Protein AF-A0A382X8M5-F1 (afdb_monomer)

Foldseek 3Di:
DDDDFQAWLQVVVVVCVVVVNDDCVQVHPDGDTPNCQLAQQDGGPPDTCLVVDQWDWKQQPVPRDIDIAGSVNQVDDHRHTPNNVVPPRID

Organism: NCBI:txid408172

InterPro domains:
  IPR003170 UDP-N-acetylenolpyruvoylglucosamine reductase [MF_00037] (1-91)
  IPR003170 UDP-N-acetylenolpyruvoylglucosamine reductase [PTHR21071] (2-89)
  IPR016169 FAD-binding, type PCMH, subdomain 2 [G3DSA:3.30.465.10] (1-91)
  IPR036318 FAD-binding, type PCMH-like superfamily [SSF56176] (1-85)

Radius of gyration: 12.9 Å; Cα contacts (8 Å, |Δi|>4): 147; chains: 1; bounding box: 30×23×38 Å

Secondary structure (DSSP, 8-state):
----TTSBHHHHHHHHHHTT--S-GGGTT--SBTTTTTTTT-EETTEEGGGT-SEEEEEBTTT--EEEEETTTTT-BTTB-HHHHTTTSB-

Structure (mmCIF, N/CA/C/O backbone):
data_AF-A0A382X8M5-F1
#
_entry.id   AF-A0A382X8M5-F1
#
loop_
_atom_site.group_PDB
_atom_site.id
_atom_site.type_symbol
_atom_site.label_atom_id
_atom_site.label_alt_id
_atom_site.label_comp_id
_atom_site.label_asym_id
_atom_site.label_entity_id
_atom_site.label_seq_id
_atom_site.pdbx_PDB_ins_code
_atom_site.Cartn_x
_atom_site.Cartn_y
_atom_site.Cartn_z
_atom_site.occupancy
_atom_site.B_iso_or_equiv
_atom_site.auth_seq_id
_atom_site.auth_comp_id
_atom_site.auth_asym_id
_atom_site.auth_atom_id
_atom_site.pdbx_PDB_model_num
ATOM 1 N N . VAL A 1 1 ? -8.687 4.956 -10.889 1.00 91.69 1 VAL A N 1
ATOM 2 C CA . VAL A 1 1 ? -8.942 3.498 -10.811 1.00 91.69 1 VAL A CA 1
ATOM 3 C C . VAL A 1 1 ? -9.128 3.128 -9.352 1.00 91.69 1 VAL A C 1
ATOM 5 O O . VAL A 1 1 ? -8.476 3.742 -8.518 1.00 91.69 1 VAL A O 1
ATOM 8 N N . THR A 1 2 ? -9.992 2.161 -9.056 1.00 96.69 2 THR A N 1
ATOM 9 C CA . THR A 1 2 ? -10.150 1.582 -7.716 1.00 96.69 2 THR A CA 1
ATOM 10 C C . THR A 1 2 ? -9.830 0.095 -7.801 1.00 96.69 2 THR A C 1
ATOM 12 O O . THR A 1 2 ? -10.248 -0.554 -8.757 1.00 96.69 2 THR A O 1
ATOM 15 N N . LEU A 1 3 ? -9.076 -0.426 -6.834 1.00 97.19 3 LEU A N 1
ATOM 16 C CA . LEU A 1 3 ? -8.720 -1.842 -6.736 1.00 97.19 3 LEU A CA 1
ATOM 17 C C . LEU A 1 3 ? -9.310 -2.409 -5.443 1.00 97.19 3 LEU A C 1
ATOM 19 O O . LEU A 1 3 ? -9.171 -1.793 -4.388 1.00 97.19 3 LEU A O 1
ATOM 23 N N . SER A 1 4 ? -9.946 -3.576 -5.520 1.00 97.50 4 SER A N 1
ATOM 24 C CA . SER A 1 4 ? -10.392 -4.321 -4.336 1.00 97.50 4 SER A CA 1
ATOM 25 C C . SER A 1 4 ? -9.181 -4.867 -3.582 1.00 97.50 4 SER A C 1
ATOM 27 O O . SER A 1 4 ? -8.192 -5.216 -4.217 1.00 97.50 4 SER A O 1
ATOM 29 N N . SER A 1 5 ? -9.235 -4.974 -2.252 1.00 96.94 5 SER A N 1
ATOM 30 C CA . SER A 1 5 ? -8.074 -5.313 -1.404 1.00 96.94 5 SER A CA 1
ATOM 31 C C . SER A 1 5 ? -7.484 -6.715 -1.629 1.00 96.94 5 SER A C 1
ATOM 33 O O . SER A 1 5 ? -6.304 -6.940 -1.349 1.00 96.94 5 SER A O 1
ATOM 35 N N . GLY A 1 6 ? -8.287 -7.655 -2.135 1.00 97.50 6 GLY A N 1
ATOM 36 C CA . GLY A 1 6 ? -7.892 -9.043 -2.401 1.00 97.50 6 GLY A CA 1
ATOM 37 C C . GLY A 1 6 ? -7.236 -9.285 -3.763 1.00 97.50 6 GLY A C 1
ATOM 38 O O . GLY A 1 6 ? -6.811 -10.405 -4.038 1.00 97.50 6 GLY A O 1
ATOM 39 N N . GLU A 1 7 ? -7.148 -8.268 -4.620 1.00 98.31 7 GLU A N 1
ATOM 40 C CA . GLU A 1 7 ? -6.584 -8.429 -5.960 1.00 98.31 7 GLU A CA 1
ATOM 41 C C . GLU A 1 7 ? -5.079 -8.696 -5.897 1.00 98.31 7 GLU A C 1
ATOM 43 O O . GLU A 1 7 ? -4.351 -8.063 -5.129 1.00 98.31 7 GLU A O 1
ATOM 48 N N . ASN A 1 8 ? -4.583 -9.602 -6.742 1.00 98.56 8 ASN A N 1
ATOM 49 C CA . ASN A 1 8 ? -3.145 -9.818 -6.873 1.00 98.56 8 ASN A CA 1
ATOM 50 C C . ASN A 1 8 ? -2.469 -8.537 -7.390 1.00 98.56 8 ASN A C 1
ATOM 52 O O . ASN A 1 8 ? -2.849 -8.007 -8.438 1.00 98.56 8 ASN A O 1
ATOM 56 N N . TRP A 1 9 ? -1.445 -8.058 -6.680 1.00 98.50 9 TRP A N 1
ATOM 57 C CA . TRP A 1 9 ? -0.803 -6.783 -6.994 1.00 98.50 9 TRP A CA 1
ATOM 58 C C . TRP A 1 9 ? -0.216 -6.757 -8.408 1.00 98.50 9 TRP A C 1
ATOM 60 O O . TRP A 1 9 ? -0.490 -5.839 -9.182 1.00 98.50 9 TRP A O 1
ATOM 70 N N . HIS A 1 10 ? 0.550 -7.782 -8.788 1.00 98.44 10 HIS A N 1
ATOM 71 C CA . HIS A 1 10 ? 1.173 -7.801 -10.107 1.00 98.44 10 HIS A CA 1
ATOM 72 C C . HIS A 1 10 ? 0.133 -7.852 -11.233 1.00 98.44 10 HIS A C 1
ATOM 74 O O . HIS A 1 10 ? 0.291 -7.168 -12.246 1.00 98.44 10 HIS A O 1
ATOM 80 N N . HIS A 1 11 ? -0.963 -8.591 -11.046 1.00 98.56 11 HIS A N 1
ATOM 81 C CA . HIS A 1 11 ? -2.068 -8.588 -12.003 1.00 98.56 11 HIS A CA 1
ATOM 82 C C . HIS A 1 11 ? -2.719 -7.206 -12.127 1.00 98.56 11 HIS A C 1
ATOM 84 O O . HIS A 1 11 ? -3.048 -6.812 -13.244 1.00 98.56 11 HIS A O 1
ATOM 90 N N . CYS A 1 12 ? -2.835 -6.439 -11.036 1.00 98.38 12 CYS A N 1
ATOM 91 C CA . CYS A 1 12 ? -3.309 -5.052 -11.089 1.00 98.38 12 CYS A CA 1
ATOM 92 C C . CYS A 1 12 ? -2.394 -4.168 -11.947 1.00 98.38 12 CYS A C 1
ATOM 94 O O . CYS A 1 12 ? -2.891 -3.391 -12.762 1.00 98.38 12 CYS A O 1
ATOM 96 N N . VAL A 1 13 ? -1.070 -4.317 -11.812 1.00 98.44 13 VAL A N 1
ATOM 97 C CA . VAL A 1 13 ? -0.090 -3.590 -12.640 1.00 98.44 13 VAL A CA 1
ATOM 98 C C . VAL A 1 13 ? -0.247 -3.959 -14.119 1.00 98.44 13 VAL A C 1
ATOM 100 O O . VAL A 1 13 ? -0.370 -3.085 -14.972 1.00 98.44 13 VAL A O 1
ATOM 103 N N . LEU A 1 14 ? -0.304 -5.254 -14.447 1.00 98.50 14 LEU A N 1
ATOM 104 C CA . LEU A 1 14 ? -0.490 -5.698 -15.835 1.00 98.50 14 LEU A CA 1
ATOM 105 C C . LEU A 1 14 ? -1.829 -5.232 -16.415 1.00 98.50 14 LEU A C 1
ATOM 107 O O . LEU A 1 14 ? -1.905 -4.859 -17.586 1.00 98.50 14 LEU A O 1
ATOM 111 N N . TRP A 1 15 ? -2.890 -5.258 -15.608 1.00 98.44 15 TRP A N 1
ATOM 112 C CA . TRP A 1 15 ? -4.196 -4.748 -15.996 1.00 98.44 15 TRP A CA 1
ATOM 113 C C . TRP A 1 15 ? -4.132 -3.246 -16.292 1.00 98.44 15 TRP A C 1
ATOM 115 O O . TRP A 1 15 ? -4.623 -2.836 -17.342 1.00 98.44 15 TRP A O 1
ATOM 125 N N . SER A 1 16 ? -3.476 -2.438 -15.449 1.00 98.12 16 SER A N 1
ATOM 126 C CA . SER A 1 16 ? -3.396 -0.984 -15.656 1.00 98.12 16 SER A CA 1
ATOM 127 C C . SER A 1 16 ? -2.663 -0.643 -16.952 1.00 98.12 16 SER A C 1
ATOM 129 O O . SER A 1 16 ? -3.150 0.174 -17.731 1.00 98.12 16 SER A O 1
ATOM 131 N N . LEU A 1 17 ? -1.560 -1.338 -17.245 1.00 97.94 17 LEU A N 1
ATOM 132 C CA . LEU A 1 17 ? -0.804 -1.163 -18.487 1.00 97.94 17 LEU A CA 1
ATOM 133 C C . LEU A 1 17 ? -1.630 -1.537 -19.726 1.00 97.94 17 LEU A C 1
ATOM 135 O O . LEU A 1 17 ? -1.589 -0.824 -20.727 1.00 97.94 17 LEU A O 1
ATOM 139 N N . LYS A 1 18 ? -2.449 -2.598 -19.659 1.00 98.19 18 LYS A N 1
ATOM 140 C CA . LYS A 1 18 ? -3.400 -2.943 -20.737 1.00 98.19 18 LYS A CA 1
ATOM 141 C C . LYS A 1 18 ? -4.453 -1.856 -20.961 1.00 98.19 18 LYS A C 1
ATOM 143 O O . LYS A 1 18 ? -4.892 -1.674 -22.091 1.00 98.19 18 LYS A O 1
ATOM 148 N N . GLN A 1 19 ? -4.837 -1.136 -19.907 1.00 98.19 19 GLN A N 1
ATOM 149 C CA . GLN A 1 19 ? -5.727 0.028 -19.987 1.00 98.19 19 GLN A CA 1
ATOM 150 C C . GLN A 1 19 ? -4.993 1.329 -20.364 1.00 98.19 19 GLN A C 1
ATOM 152 O O . GLN A 1 19 ? -5.603 2.393 -20.326 1.00 98.19 19 GLN A O 1
ATOM 157 N N . GLN A 1 20 ? -3.698 1.269 -20.705 1.00 97.69 20 GLN A N 1
ATOM 158 C CA . GLN A 1 20 ? -2.849 2.435 -20.991 1.00 97.69 20 GLN A CA 1
ATOM 159 C C . GLN A 1 20 ? -2.741 3.419 -19.807 1.00 97.69 20 GLN A C 1
ATOM 161 O O . GLN A 1 20 ? -2.474 4.609 -19.980 1.00 97.69 20 GLN A O 1
ATOM 166 N N . LEU A 1 21 ? -2.932 2.917 -18.582 1.00 97.38 21 LEU A N 1
ATOM 167 C CA . LEU A 1 21 ? -2.757 3.656 -17.335 1.00 97.38 21 LEU A CA 1
ATOM 168 C C . LEU A 1 21 ? -1.336 3.428 -16.808 1.00 97.38 21 LEU A C 1
ATOM 170 O O . LEU A 1 21 ? -1.054 2.434 -16.130 1.00 97.38 21 LEU A O 1
ATOM 174 N N . ASN A 1 22 ? -0.453 4.368 -17.133 1.00 94.88 22 ASN A N 1
ATOM 175 C CA . ASN A 1 22 ? 0.954 4.339 -16.739 1.00 94.88 22 ASN A CA 1
ATOM 176 C C . ASN A 1 22 ? 1.158 4.872 -15.307 1.00 94.88 22 ASN A C 1
ATOM 178 O O . ASN A 1 22 ? 0.356 5.652 -14.789 1.00 94.88 22 ASN A O 1
ATOM 182 N N . GLY A 1 23 ? 2.263 4.482 -14.677 1.00 96.19 23 GLY A N 1
ATOM 183 C CA . GLY A 1 23 ? 2.716 4.926 -13.360 1.00 96.19 23 GLY A CA 1
ATOM 184 C C . GLY A 1 23 ? 2.881 3.821 -12.312 1.00 96.19 23 GLY A C 1
ATOM 185 O O . GLY A 1 23 ? 3.321 4.134 -11.206 1.00 96.19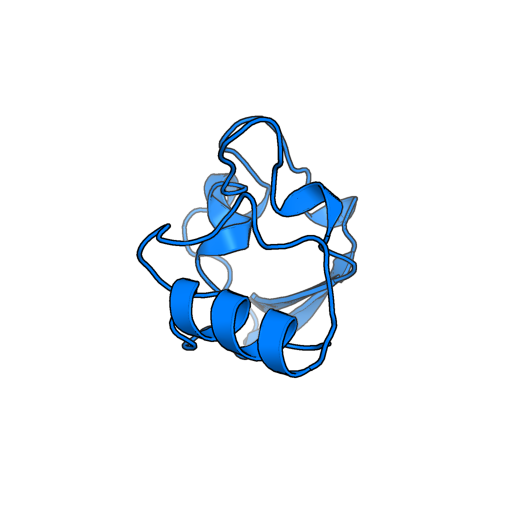 23 GLY A O 1
ATOM 186 N N . LEU A 1 24 ? 2.536 2.565 -12.618 1.00 97.81 24 LEU A N 1
ATOM 187 C CA . LEU A 1 24 ? 2.690 1.412 -11.710 1.00 97.81 24 LEU A CA 1
ATOM 188 C C . LEU A 1 24 ? 3.774 0.421 -12.159 1.00 97.81 24 LEU A C 1
ATOM 190 O O . LEU A 1 24 ? 4.088 -0.516 -11.431 1.00 97.81 24 LEU A O 1
ATOM 194 N N . GLU A 1 25 ? 4.363 0.617 -13.334 1.00 98.25 25 GLU A N 1
ATOM 195 C CA . GLU A 1 25 ? 5.347 -0.263 -13.967 1.00 98.25 25 GLU A CA 1
ATOM 196 C C . GLU A 1 25 ? 6.572 -0.537 -13.085 1.00 98.25 25 GLU A C 1
ATOM 198 O O . GLU A 1 25 ? 6.996 -1.687 -12.978 1.00 98.25 25 GLU A O 1
ATOM 203 N N . ASN A 1 26 ? 7.081 0.469 -12.365 1.00 98.50 26 ASN A N 1
ATOM 204 C CA . ASN A 1 26 ? 8.180 0.308 -11.403 1.00 98.50 26 ASN A CA 1
ATOM 205 C C . ASN A 1 26 ? 7.821 -0.615 -10.229 1.00 98.50 26 ASN A C 1
ATOM 207 O O . ASN A 1 26 ? 8.703 -1.067 -9.511 1.00 98.50 26 ASN A O 1
ATOM 211 N N . LEU A 1 27 ? 6.537 -0.884 -10.006 1.00 98.50 27 LEU A N 1
ATOM 212 C CA . LEU A 1 27 ? 6.038 -1.724 -8.923 1.00 98.50 27 LEU A CA 1
ATOM 213 C C . LEU A 1 27 ? 5.627 -3.120 -9.424 1.00 98.50 27 LEU 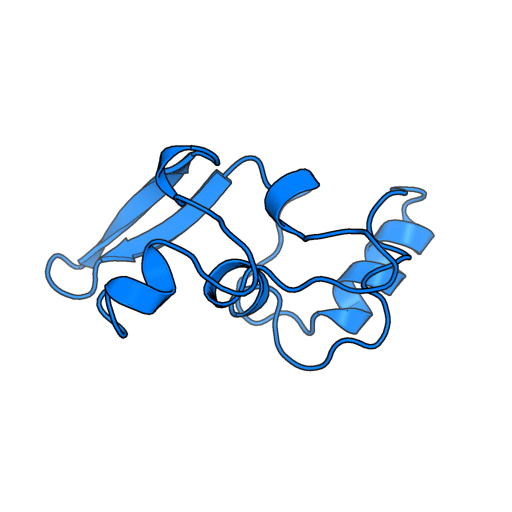A C 1
ATOM 215 O O . LEU A 1 27 ? 5.030 -3.889 -8.670 1.00 98.50 27 LEU A O 1
ATOM 219 N N . ALA A 1 28 ? 5.915 -3.464 -10.684 1.00 98.12 28 ALA A N 1
ATOM 220 C CA . ALA A 1 28 ? 5.650 -4.790 -11.232 1.00 98.12 28 ALA A CA 1
ATOM 221 C C . ALA A 1 28 ? 6.395 -5.898 -10.459 1.00 98.12 28 ALA A C 1
ATOM 223 O O . ALA A 1 28 ? 7.436 -5.664 -9.851 1.00 98.12 28 ALA A O 1
ATOM 224 N N . LEU A 1 29 ? 5.850 -7.121 -10.495 1.00 98.31 29 LEU A N 1
ATOM 225 C CA . LEU A 1 29 ? 6.374 -8.333 -9.846 1.00 98.31 29 LEU A CA 1
ATOM 226 C C . LEU A 1 29 ? 6.514 -8.294 -8.314 1.00 98.31 29 LEU A C 1
ATOM 228 O O . LEU A 1 29 ? 6.923 -9.295 -7.727 1.00 98.31 29 LEU A O 1
ATOM 232 N N . ILE A 1 30 ? 6.115 -7.211 -7.639 1.00 98.38 30 ILE A N 1
ATOM 233 C CA . ILE A 1 30 ? 5.967 -7.227 -6.180 1.00 98.38 30 ILE A CA 1
ATOM 234 C C . ILE A 1 30 ? 4.862 -8.246 -5.816 1.00 98.38 30 ILE A C 1
ATOM 236 O O . ILE A 1 30 ? 3.761 -8.178 -6.370 1.00 98.38 30 ILE A O 1
ATOM 240 N N . PRO A 1 31 ? 5.128 -9.220 -4.928 1.00 98.31 31 PRO A N 1
ATOM 241 C CA . PRO A 1 31 ? 4.129 -10.202 -4.526 1.00 98.31 31 PRO A CA 1
ATOM 242 C C . PRO A 1 31 ? 3.103 -9.602 -3.555 1.00 98.31 31 PRO A C 1
ATOM 244 O O . PRO A 1 31 ? 3.324 -8.556 -2.949 1.00 98.31 31 PRO A O 1
ATOM 247 N N . GLY A 1 32 ? 1.999 -10.320 -3.353 1.00 98.06 32 GLY A N 1
ATOM 248 C CA . GLY A 1 32 ? 0.946 -9.942 -2.412 1.00 98.06 32 GLY A CA 1
ATOM 249 C C . GLY A 1 32 ? -0.256 -9.294 -3.090 1.00 98.06 32 GLY A C 1
ATOM 250 O O . GLY A 1 32 ? -0.476 -9.452 -4.295 1.00 98.06 32 GLY A O 1
ATOM 251 N N . THR A 1 33 ? -1.064 -8.608 -2.287 1.00 98.44 33 THR A N 1
ATOM 252 C CA . THR A 1 33 ? -2.335 -8.035 -2.728 1.00 98.44 33 THR A CA 1
ATOM 253 C C . THR A 1 33 ? -2.297 -6.511 -2.757 1.00 98.44 33 THR A C 1
ATOM 255 O O . THR A 1 33 ? -1.508 -5.868 -2.060 1.00 98.44 33 THR A O 1
ATOM 258 N N . SER A 1 34 ? -3.186 -5.919 -3.546 1.00 97.94 34 SER A N 1
ATOM 259 C CA . SER A 1 34 ? -3.452 -4.474 -3.578 1.00 97.94 34 SER A CA 1
ATOM 260 C C . SER A 1 34 ? -3.807 -3.890 -2.205 1.00 97.94 34 SER A C 1
ATOM 262 O O . SER A 1 34 ? -3.400 -2.772 -1.909 1.00 97.94 34 SER A O 1
ATOM 264 N N . GLY A 1 35 ? -4.510 -4.634 -1.345 1.00 97.44 35 GLY A N 1
ATOM 265 C CA . GLY A 1 35 ? -4.838 -4.205 0.019 1.00 97.44 35 GLY A CA 1
ATOM 266 C C . GLY A 1 35 ? -3.628 -4.177 0.954 1.00 97.44 35 GLY A C 1
ATOM 267 O O . GLY A 1 35 ? -3.538 -3.322 1.830 1.00 97.44 35 GLY A O 1
ATOM 268 N N . ALA A 1 36 ? -2.652 -5.061 0.732 1.00 97.38 36 ALA A N 1
ATOM 269 C CA . ALA A 1 36 ? -1.409 -5.072 1.500 1.00 97.38 36 ALA A CA 1
ATOM 270 C C . ALA A 1 36 ? -0.413 -3.989 1.042 1.00 97.38 36 ALA A C 1
ATOM 272 O O . ALA A 1 36 ? 0.421 -3.545 1.834 1.00 97.38 36 ALA A O 1
ATOM 273 N N . ALA A 1 37 ? -0.506 -3.540 -0.215 1.00 98.12 37 ALA A N 1
ATOM 274 C CA . ALA A 1 37 ? 0.372 -2.529 -0.805 1.00 98.12 37 ALA A CA 1
ATOM 275 C C . ALA A 1 37 ? 0.533 -1.240 0.041 1.00 98.12 37 ALA A C 1
ATOM 277 O O . ALA A 1 37 ? 1.679 -0.838 0.279 1.00 98.12 37 ALA A O 1
ATOM 278 N N . PRO A 1 38 ? -0.544 -0.592 0.540 1.00 97.81 38 PRO A N 1
ATOM 279 C CA . PRO A 1 38 ? -0.41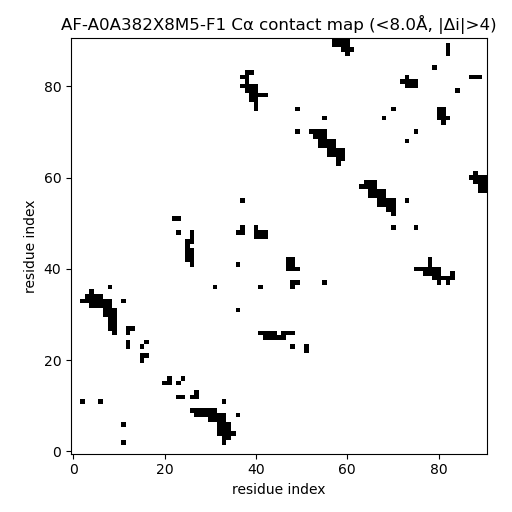3 0.600 1.379 1.00 97.81 38 PRO A CA 1
ATOM 280 C C . PRO A 1 38 ? 0.202 0.318 2.757 1.00 97.81 38 PRO A C 1
ATOM 282 O O . PRO A 1 38 ? 0.877 1.191 3.294 1.00 97.81 38 PRO A O 1
ATOM 285 N N . ILE A 1 39 ? 0.047 -0.882 3.332 1.00 97.62 39 ILE A N 1
ATOM 286 C CA . ILE A 1 39 ? 0.488 -1.166 4.713 1.00 97.62 39 ILE A CA 1
ATOM 287 C C . ILE A 1 39 ? 1.985 -0.894 4.878 1.00 97.62 39 ILE A C 1
ATOM 289 O O . ILE A 1 39 ? 2.399 -0.216 5.817 1.00 97.62 39 ILE A O 1
ATOM 293 N N . GLN A 1 40 ? 2.803 -1.387 3.950 1.00 97.44 40 GLN A N 1
ATOM 294 C CA . GLN A 1 40 ? 4.249 -1.161 3.967 1.00 97.44 40 GLN A CA 1
ATOM 295 C C . GLN A 1 40 ? 4.700 -0.123 2.947 1.00 97.44 40 GLN A C 1
ATOM 297 O O . GLN A 1 40 ? 5.888 -0.094 2.651 1.00 97.44 40 GLN A O 1
ATOM 302 N N . ASN A 1 41 ? 3.791 0.684 2.388 1.00 98.38 41 ASN A N 1
ATOM 303 C CA . ASN A 1 41 ? 4.111 1.633 1.322 1.00 98.38 41 ASN A CA 1
ATOM 304 C C . ASN A 1 41 ? 5.072 1.005 0.288 1.00 98.38 41 ASN A C 1
ATOM 306 O O . ASN A 1 41 ? 6.243 1.392 0.185 1.00 98.38 41 ASN A O 1
ATOM 310 N N . ILE A 1 42 ? 4.618 -0.069 -0.377 1.00 98.56 42 ILE A N 1
ATOM 311 C CA . ILE A 1 42 ? 5.485 -0.854 -1.268 1.00 98.56 42 ILE A CA 1
ATOM 312 C C . ILE A 1 42 ? 6.182 0.057 -2.280 1.00 98.56 42 ILE A C 1
ATOM 314 O O . ILE A 1 42 ? 5.599 1.012 -2.797 1.00 98.56 42 ILE A O 1
ATOM 318 N N . GLY A 1 43 ? 7.442 -0.245 -2.569 1.00 98.38 43 GLY A N 1
ATOM 319 C CA . GLY A 1 43 ? 8.224 0.568 -3.482 1.00 98.38 43 GLY A CA 1
ATOM 320 C C . GLY A 1 43 ? 9.397 -0.184 -4.073 1.00 98.38 43 GLY A C 1
ATOM 321 O O . GLY A 1 43 ? 10.052 -0.970 -3.386 1.00 98.38 43 GLY A O 1
ATOM 322 N N . ALA A 1 44 ? 9.671 0.073 -5.341 1.00 98.38 44 ALA A N 1
ATOM 323 C CA . ALA A 1 44 ? 10.785 -0.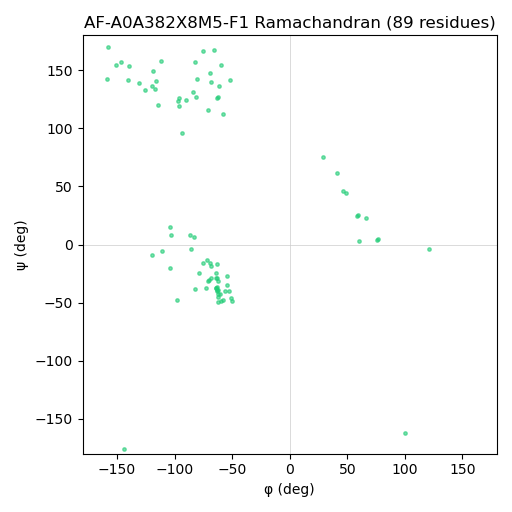492 -6.082 1.00 98.38 44 ALA A CA 1
ATOM 324 C C . ALA A 1 44 ? 11.214 0.492 -7.175 1.00 98.38 44 ALA A C 1
ATOM 326 O O . ALA A 1 44 ? 10.434 1.341 -7.607 1.00 98.38 44 ALA A O 1
ATOM 327 N N . TYR A 1 45 ? 12.483 0.406 -7.580 1.00 98.00 45 TYR A N 1
ATOM 328 C CA . TYR A 1 45 ? 13.056 1.230 -8.651 1.00 98.00 45 TYR A CA 1
ATOM 329 C C . TYR A 1 45 ? 12.760 2.737 -8.501 1.00 98.00 45 TYR A C 1
ATOM 331 O O . TYR A 1 45 ? 12.370 3.398 -9.461 1.00 98.00 45 TYR A O 1
ATOM 339 N N . GLY A 1 46 ? 12.906 3.269 -7.280 1.00 97.44 46 GLY A N 1
ATOM 340 C CA . GLY A 1 46 ? 12.736 4.697 -6.979 1.00 97.44 46 GLY A CA 1
ATOM 341 C C . GLY A 1 46 ? 11.288 5.195 -6.893 1.00 97.44 46 GLY A C 1
ATOM 342 O O . GLY A 1 46 ? 11.081 6.392 -6.718 1.00 9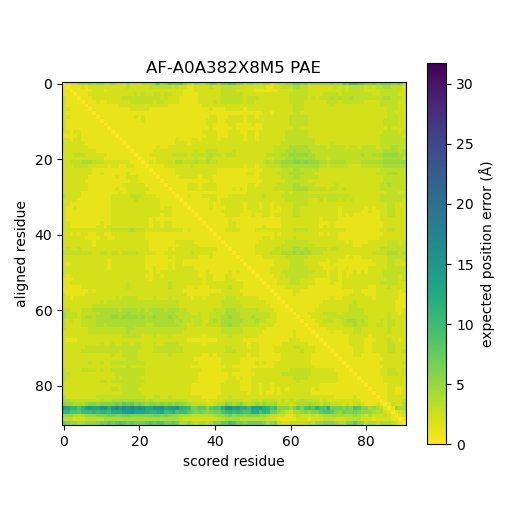7.44 46 GLY A O 1
ATOM 343 N N . VAL A 1 47 ? 10.292 4.310 -6.992 1.00 98.38 47 VAL A N 1
ATOM 344 C CA . VAL A 1 47 ? 8.868 4.656 -6.882 1.00 98.38 47 VAL A CA 1
ATOM 345 C C . VAL A 1 47 ? 8.258 3.966 -5.670 1.00 98.38 47 VAL A C 1
ATOM 347 O O . VAL A 1 47 ? 8.544 2.802 -5.402 1.00 98.38 47 VAL A O 1
ATOM 350 N N . GLU A 1 48 ? 7.383 4.676 -4.964 1.00 98.62 48 GLU A N 1
ATOM 351 C CA . GLU A 1 48 ? 6.556 4.147 -3.879 1.00 98.62 48 GLU A CA 1
ATOM 352 C C . GLU A 1 48 ? 5.069 4.298 -4.214 1.00 98.62 48 GLU A C 1
ATOM 354 O O . GLU A 1 48 ? 4.664 5.254 -4.889 1.00 98.62 48 GLU A O 1
ATOM 359 N N . ILE A 1 49 ? 4.240 3.375 -3.721 1.00 98.25 49 ILE A N 1
ATOM 360 C CA . ILE A 1 49 ? 2.799 3.365 -4.000 1.00 98.25 49 ILE A CA 1
ATOM 361 C C . ILE A 1 49 ? 2.081 4.603 -3.452 1.00 98.25 49 ILE A C 1
ATOM 363 O O . ILE A 1 49 ? 1.118 5.072 -4.058 1.00 98.25 49 ILE A O 1
ATOM 367 N N . SER A 1 50 ? 2.592 5.203 -2.372 1.00 98.19 50 SER A N 1
ATOM 368 C CA . SER A 1 50 ? 2.103 6.472 -1.815 1.00 98.19 50 SER A CA 1
ATOM 369 C C . SER A 1 50 ? 2.063 7.611 -2.843 1.00 98.19 50 SER A C 1
ATOM 371 O O . SER A 1 50 ? 1.236 8.520 -2.749 1.00 98.19 50 SER A O 1
ATOM 373 N N . SER A 1 51 ? 2.916 7.574 -3.873 1.00 97.75 51 SER A N 1
ATOM 374 C CA . SER A 1 51 ? 2.907 8.560 -4.961 1.00 97.75 51 SER A CA 1
ATOM 375 C C . SER A 1 51 ? 1.714 8.412 -5.917 1.00 97.75 51 SER A C 1
ATOM 377 O O . SER A 1 51 ? 1.457 9.323 -6.702 1.00 97.75 51 SER A O 1
ATOM 379 N N . LYS A 1 52 ? 0.986 7.289 -5.851 1.00 97.31 52 LYS A N 1
ATOM 380 C CA . LYS A 1 52 ? -0.123 6.923 -6.751 1.00 97.31 52 LYS A CA 1
ATOM 381 C C . LYS A 1 52 ? -1.462 6.725 -6.031 1.00 97.31 52 LYS A C 1
ATOM 383 O O . LYS A 1 52 ? -2.485 6.597 -6.698 1.00 97.31 52 LYS A O 1
ATOM 388 N N . ILE A 1 53 ? -1.469 6.707 -4.697 1.00 97.56 53 ILE A N 1
ATOM 389 C CA . ILE A 1 53 ? -2.683 6.585 -3.880 1.00 97.56 53 ILE A CA 1
ATOM 390 C C . ILE A 1 53 ? -3.333 7.956 -3.692 1.00 97.56 53 ILE A C 1
ATOM 392 O O . ILE A 1 53 ? -2.674 8.914 -3.288 1.00 97.56 53 ILE A O 1
ATOM 396 N N . SER A 1 54 ? -4.642 8.022 -3.931 1.00 97.75 54 SER A N 1
ATOM 397 C CA . SER A 1 54 ? -5.492 9.145 -3.527 1.00 97.75 54 SER A CA 1
ATOM 398 C C . SER A 1 54 ? -6.233 8.860 -2.219 1.00 97.75 54 SER A C 1
ATOM 400 O O . SER A 1 54 ? -6.229 9.701 -1.323 1.00 97.75 54 SER A O 1
ATOM 402 N N . ILE A 1 55 ? -6.857 7.682 -2.115 1.00 98.31 55 ILE A N 1
ATOM 403 C CA . ILE A 1 55 ? -7.695 7.258 -0.987 1.00 98.31 55 ILE A CA 1
ATOM 404 C C . ILE A 1 55 ? -7.427 5.780 -0.679 1.00 98.31 55 ILE A C 1
ATOM 406 O O . ILE A 1 55 ? -7.292 4.971 -1.600 1.00 98.31 55 ILE A O 1
ATOM 410 N N . VAL A 1 56 ? -7.404 5.428 0.607 1.00 98.31 56 VAL A N 1
ATOM 411 C CA . VAL A 1 56 ? -7.494 4.047 1.101 1.00 98.31 56 VAL A CA 1
ATOM 412 C C . VAL A 1 56 ? -8.796 3.906 1.882 1.00 98.31 56 VAL A C 1
ATOM 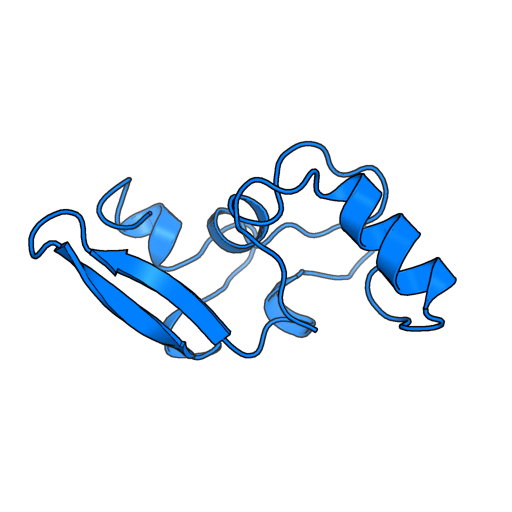414 O O . VAL A 1 56 ? -9.000 4.605 2.867 1.00 98.31 56 VAL A O 1
ATOM 417 N N . ARG A 1 57 ? -9.677 3.002 1.449 1.00 98.44 57 ARG A N 1
ATOM 418 C CA . ARG A 1 57 ? -10.908 2.664 2.172 1.00 98.44 57 ARG A CA 1
ATOM 419 C C . ARG A 1 57 ? -10.666 1.428 3.023 1.00 98.44 57 ARG A C 1
ATOM 421 O O . ARG A 1 57 ? -10.248 0.413 2.470 1.00 98.44 57 ARG A O 1
ATOM 428 N N . ALA A 1 58 ? -10.952 1.511 4.318 1.00 97.88 58 ALA A N 1
ATOM 429 C CA . ALA A 1 58 ? -10.763 0.407 5.252 1.00 97.88 58 ALA A CA 1
ATOM 430 C C . ALA A 1 58 ? -11.915 0.298 6.261 1.00 97.88 58 ALA A C 1
ATOM 432 O O . ALA A 1 58 ? -12.579 1.286 6.574 1.00 97.88 58 ALA A O 1
ATOM 433 N N . ILE A 1 59 ? -12.147 -0.902 6.784 1.00 97.62 59 ILE A N 1
ATOM 434 C CA . ILE A 1 59 ? -13.094 -1.171 7.868 1.00 97.62 59 ILE A CA 1
ATOM 435 C C . ILE A 1 59 ? -12.357 -1.042 9.196 1.00 97.62 59 ILE A C 1
ATOM 437 O O . ILE A 1 59 ? -11.376 -1.746 9.430 1.00 97.62 59 ILE A O 1
ATOM 441 N N . ASN A 1 60 ? -12.846 -0.194 10.097 1.00 97.31 60 ASN A N 1
ATOM 442 C CA . ASN A 1 60 ? -12.395 -0.190 11.484 1.00 97.31 60 ASN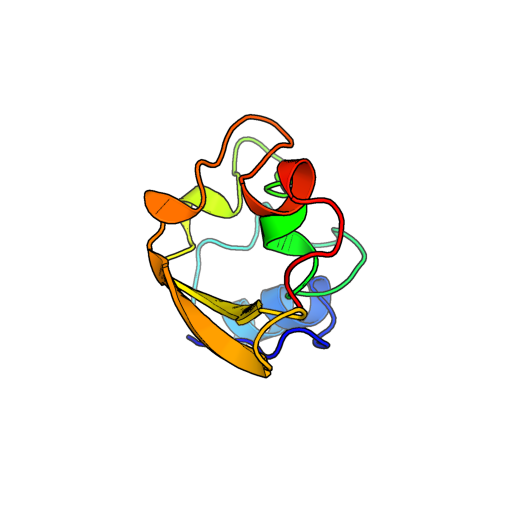 A CA 1
ATOM 443 C C . ASN A 1 60 ? -12.926 -1.443 12.188 1.00 97.31 60 ASN A C 1
ATOM 445 O O . ASN A 1 60 ? -14.132 -1.593 12.371 1.00 97.31 60 ASN A O 1
ATOM 449 N N . LEU A 1 61 ? -12.042 -2.337 12.627 1.00 95.81 61 LEU A N 1
ATOM 450 C CA . LEU A 1 61 ? -12.451 -3.613 13.218 1.00 95.81 61 LEU A CA 1
ATOM 451 C C . LEU A 1 61 ? -13.141 -3.492 14.580 1.00 95.81 61 LEU A C 1
ATOM 453 O O . LEU A 1 61 ? -13.810 -4.431 15.006 1.00 95.81 61 LEU A O 1
ATOM 457 N N . LYS A 1 62 ? -12.990 -2.360 15.274 1.00 95.62 62 LYS A N 1
ATOM 458 C CA . LYS A 1 62 ? -13.641 -2.126 16.570 1.00 95.62 62 LYS A CA 1
ATOM 459 C C . LYS A 1 62 ? -15.079 -1.648 16.403 1.00 95.62 62 LYS A C 1
ATOM 461 O O . LYS A 1 62 ? -15.927 -2.026 17.204 1.00 95.62 62 LYS A O 1
ATOM 466 N N . THR A 1 63 ? -15.343 -0.808 15.400 1.00 97.00 63 THR A N 1
ATOM 467 C CA . THR A 1 63 ? -16.665 -0.189 15.191 1.00 97.00 63 THR A CA 1
ATOM 468 C C . THR A 1 63 ? -17.457 -0.826 14.050 1.00 97.00 63 THR A C 1
ATOM 470 O O . THR A 1 63 ? -18.675 -0.694 14.008 1.00 97.00 63 THR A O 1
ATOM 473 N N . GLY A 1 64 ? -16.790 -1.535 13.136 1.00 97.00 64 GLY A N 1
ATOM 474 C CA . GLY A 1 64 ? -17.376 -2.066 11.904 1.00 97.00 64 GLY A CA 1
ATOM 475 C C . GLY A 1 64 ? -17.606 -1.008 10.820 1.00 97.00 64 GLY A C 1
ATOM 476 O O . GLY A 1 64 ? -18.166 -1.321 9.771 1.00 97.00 64 GLY A O 1
ATOM 477 N N . GLU A 1 65 ? -17.193 0.237 11.050 1.00 97.94 65 GLU A N 1
ATOM 478 C CA . GLU A 1 65 ? -17.430 1.343 10.124 1.00 97.94 65 GLU A CA 1
ATOM 479 C C . GLU A 1 65 ? -16.425 1.351 8.974 1.00 97.94 65 GLU A C 1
ATOM 481 O O . GLU A 1 65 ? -15.234 1.093 9.160 1.00 97.94 65 GLU A O 1
ATOM 486 N N . LEU A 1 66 ? -16.909 1.711 7.785 1.00 97.81 66 LEU A N 1
ATOM 487 C CA . LEU A 1 66 ? -16.068 2.011 6.632 1.00 97.81 66 LEU A CA 1
ATOM 488 C C . LEU A 1 66 ? -15.547 3.443 6.729 1.00 97.81 66 LEU A C 1
ATOM 490 O O . LEU A 1 66 ? -16.327 4.386 6.850 1.00 97.81 66 LEU A O 1
ATOM 494 N N . ILE A 1 67 ? -14.231 3.592 6.627 1.00 98.06 67 ILE A N 1
ATOM 495 C CA . ILE A 1 67 ? -13.530 4.868 6.730 1.00 98.06 67 ILE A CA 1
ATOM 496 C C . ILE A 1 67 ? -12.670 5.063 5.481 1.00 98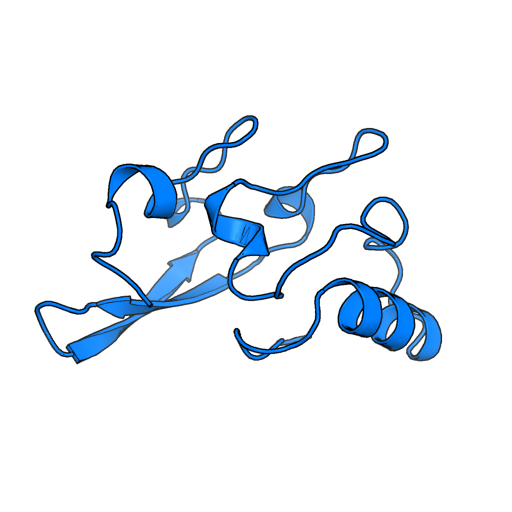.06 67 ILE A C 1
ATOM 498 O O . ILE A 1 67 ? -11.938 4.160 5.070 1.00 98.06 67 ILE A O 1
ATOM 502 N N . ASP A 1 68 ? -12.752 6.259 4.901 1.00 98.38 68 ASP A N 1
ATOM 503 C CA . ASP A 1 68 ? -11.878 6.704 3.819 1.00 98.38 68 ASP A CA 1
ATOM 504 C C . ASP A 1 68 ? -10.722 7.516 4.401 1.00 98.38 68 ASP A C 1
ATOM 506 O O . ASP A 1 68 ? -10.927 8.562 5.011 1.00 98.38 68 ASP A O 1
ATOM 510 N N . PHE A 1 69 ? -9.502 7.034 4.190 1.00 98.38 69 PHE A N 1
ATOM 511 C CA . PHE A 1 69 ? -8.267 7.722 4.538 1.00 98.38 69 PHE A CA 1
ATOM 512 C C . PHE A 1 69 ? -7.741 8.431 3.298 1.00 98.38 69 PHE A C 1
ATOM 514 O O . PHE A 1 69 ? -7.489 7.788 2.272 1.00 98.38 69 PHE A O 1
ATOM 521 N N . SER A 1 70 ? -7.542 9.744 3.379 1.00 98.25 70 SER A N 1
ATOM 522 C CA . SER A 1 70 ? -6.781 10.456 2.357 1.00 98.25 70 SER A CA 1
ATOM 523 C C . SER A 1 70 ? -5.319 9.999 2.366 1.00 98.25 70 SER A C 1
ATOM 525 O O . SER A 1 70 ? -4.842 9.352 3.305 1.00 98.25 70 SER A O 1
ATOM 527 N N . LYS A 1 71 ? -4.569 10.361 1.323 1.00 96.81 71 LYS A N 1
ATOM 528 C CA . LYS A 1 71 ? -3.121 10.129 1.281 1.00 96.81 71 LYS A CA 1
ATOM 529 C C . LYS A 1 71 ? -2.394 10.678 2.520 1.00 96.81 71 LYS A C 1
ATOM 531 O O . LYS A 1 71 ? -1.483 10.011 3.011 1.00 96.81 71 LYS A O 1
ATOM 536 N N . ASP A 1 72 ? -2.791 11.849 3.013 1.00 97.88 72 ASP A N 1
ATOM 537 C CA . ASP A 1 72 ? -2.145 12.486 4.165 1.00 97.88 72 ASP A CA 1
ATOM 538 C C . ASP A 1 72 ? -2.498 11.757 5.471 1.00 97.88 72 ASP A C 1
ATOM 540 O O . ASP A 1 72 ? -1.615 11.519 6.295 1.00 97.88 72 ASP A O 1
ATOM 544 N N . ASP A 1 73 ? -3.739 11.274 5.610 1.00 98.00 73 ASP A N 1
ATOM 545 C CA . ASP A 1 73 ? -4.165 10.461 6.763 1.00 98.00 73 ASP A CA 1
ATOM 546 C C . ASP A 1 73 ? -3.419 9.121 6.845 1.00 98.00 73 ASP A C 1
ATOM 548 O O . ASP A 1 73 ? -3.212 8.568 7.927 1.00 98.00 73 ASP A O 1
ATOM 552 N N . CYS A 1 74 ? -2.983 8.588 5.698 1.00 97.88 74 CYS A N 1
ATOM 553 C CA . CYS A 1 74 ? -2.229 7.339 5.639 1.00 97.88 74 CYS A CA 1
ATOM 554 C C . CYS A 1 74 ? -0.810 7.461 6.220 1.00 97.88 74 CYS A C 1
ATOM 556 O O . CYS A 1 74 ? -0.189 6.429 6.489 1.00 97.88 74 CYS A O 1
ATOM 558 N N . LEU A 1 75 ? -0.288 8.684 6.407 1.00 98.19 75 LEU A N 1
ATOM 559 C CA . LEU A 1 75 ? 1.023 8.970 7.010 1.00 98.19 75 LEU A CA 1
ATOM 560 C C . LEU A 1 75 ? 2.151 8.080 6.455 1.00 98.19 75 LEU A C 1
ATOM 562 O O . LEU A 1 75 ? 2.928 7.485 7.211 1.00 98.19 75 LEU A O 1
ATOM 566 N N . PHE A 1 76 ? 2.204 7.942 5.127 1.00 98.44 76 PHE A N 1
ATOM 567 C CA . PHE A 1 76 ? 3.201 7.109 4.461 1.00 98.44 76 PHE A CA 1
ATOM 568 C C . PHE A 1 76 ? 4.620 7.612 4.731 1.00 98.44 76 PHE A C 1
ATOM 570 O O . PHE A 1 76 ? 4.911 8.803 4.630 1.00 98.44 76 PHE A O 1
ATOM 577 N N . SER A 1 77 ? 5.525 6.681 5.015 1.00 98.00 77 SER A N 1
ATOM 578 C CA . SER A 1 77 ? 6.966 6.924 4.993 1.00 98.00 77 SER A CA 1
ATOM 579 C C . SER A 1 77 ? 7.690 5.681 4.469 1.00 98.00 77 SER A C 1
ATOM 581 O O . SER A 1 77 ? 7.047 4.723 4.022 1.00 98.00 77 SER A O 1
ATOM 583 N N . TYR A 1 78 ? 9.023 5.693 4.454 1.00 98.06 78 TYR A N 1
ATOM 584 C CA . TYR A 1 78 ? 9.791 4.586 3.891 1.00 98.06 78 TYR A CA 1
ATOM 585 C C . TYR A 1 78 ? 9.457 3.264 4.603 1.00 98.06 78 TYR A C 1
ATOM 587 O O . TYR A 1 78 ? 9.767 3.072 5.778 1.00 98.06 78 TYR A O 1
ATOM 595 N N . ARG A 1 79 ? 8.817 2.346 3.867 1.00 97.62 79 ARG A N 1
ATOM 596 C CA . ARG A 1 79 ? 8.359 1.027 4.347 1.00 97.62 79 ARG A CA 1
ATOM 597 C C . ARG A 1 79 ? 7.377 1.050 5.526 1.00 97.62 79 ARG A C 1
ATOM 599 O O . ARG A 1 79 ? 7.274 0.067 6.275 1.00 97.62 79 ARG A O 1
ATOM 606 N N . ASP A 1 80 ? 6.649 2.148 5.695 1.00 98.06 80 ASP A N 1
ATOM 607 C CA . ASP A 1 80 ? 5.794 2.389 6.855 1.00 98.06 80 ASP A CA 1
ATOM 608 C C . ASP A 1 80 ? 4.541 3.205 6.496 1.00 98.06 80 ASP A C 1
ATOM 610 O O . ASP A 1 80 ? 4.494 3.914 5.488 1.00 98.06 80 ASP A O 1
ATOM 614 N N . SER A 1 81 ? 3.505 3.078 7.323 1.00 98.25 81 SER A N 1
ATOM 615 C CA . SER A 1 81 ? 2.227 3.779 7.180 1.00 98.25 81 SER A CA 1
ATOM 616 C C . SER A 1 81 ? 1.491 3.842 8.519 1.00 98.25 81 SER A C 1
ATOM 618 O O . SER A 1 81 ? 1.835 3.147 9.481 1.00 98.25 81 SER A O 1
ATOM 620 N N . PHE A 1 82 ? 0.416 4.625 8.571 1.00 97.94 82 PHE A N 1
ATOM 621 C CA . PHE A 1 82 ? -0.552 4.602 9.664 1.00 97.94 82 PHE A CA 1
ATOM 622 C C . PHE A 1 82 ? -1.049 3.177 9.968 1.00 97.94 82 PHE A C 1
ATOM 624 O O . PHE A 1 82 ? -1.042 2.752 11.125 1.00 97.94 82 PHE A O 1
ATOM 631 N N . PHE A 1 83 ? -1.408 2.405 8.938 1.00 97.25 83 PHE A N 1
ATOM 632 C CA . PHE A 1 83 ? -1.988 1.066 9.093 1.00 97.25 83 PHE A CA 1
ATOM 633 C C . PHE A 1 83 ? -1.019 0.074 9.740 1.00 97.25 83 PHE A C 1
ATOM 635 O O . PHE A 1 83 ? -1.421 -0.724 10.586 1.00 97.25 83 PHE A O 1
ATOM 642 N N . LYS A 1 84 ? 0.277 0.164 9.414 1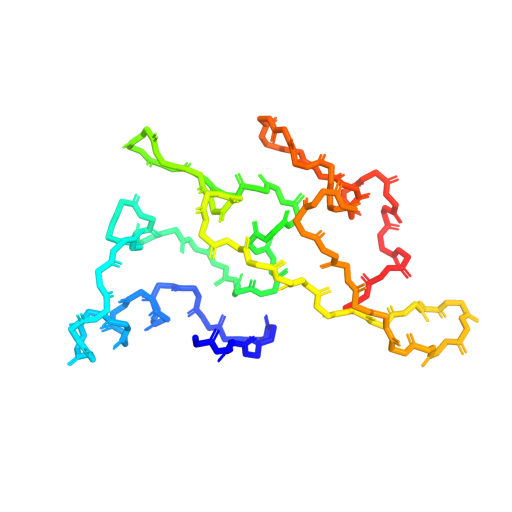.00 96.00 84 LYS A N 1
ATOM 643 C CA . LYS A 1 84 ? 1.315 -0.675 10.031 1.00 96.00 84 LYS A CA 1
ATOM 644 C C . LYS A 1 84 ? 1.439 -0.415 11.534 1.00 96.00 84 LYS A C 1
ATOM 646 O O . LYS A 1 84 ? 1.571 -1.356 12.311 1.00 96.00 84 LYS A O 1
ATOM 651 N N . LYS A 1 85 ? 1.343 0.851 11.955 1.00 95.06 85 LYS A N 1
ATOM 652 C CA . LYS A 1 85 ? 1.403 1.259 13.374 1.00 95.06 85 LYS A CA 1
ATOM 653 C C . LYS A 1 85 ? 0.166 0.843 14.160 1.00 95.06 85 LYS A C 1
ATOM 655 O O . LYS A 1 85 ? 0.260 0.592 15.357 1.00 95.06 85 LYS A O 1
ATOM 660 N N . LYS A 1 86 ? -0.982 0.775 13.488 1.00 92.25 86 LYS A N 1
ATOM 661 C CA . LYS A 1 86 ? -2.269 0.364 14.058 1.00 92.25 86 LYS A CA 1
ATOM 662 C C . LYS A 1 86 ? -2.499 -1.148 14.035 1.00 92.25 86 LYS A C 1
ATOM 664 O O . LYS A 1 86 ? -3.598 -1.572 14.345 1.00 92.25 86 LYS A O 1
ATOM 669 N N . ASN A 1 87 ? -1.490 -1.944 13.670 1.00 83.38 87 ASN A N 1
ATOM 670 C CA . ASN A 1 87 ? -1.401 -3.399 13.844 1.00 83.38 87 ASN A CA 1
ATOM 671 C C . ASN A 1 87 ? -2.754 -4.150 13.855 1.00 83.38 87 ASN A C 1
ATOM 673 O O . ASN A 1 87 ? -3.227 -4.579 14.906 1.00 83.38 87 ASN A O 1
ATOM 677 N N . ASN A 1 88 ? -3.354 -4.315 12.673 1.00 84.44 88 ASN A N 1
ATOM 678 C CA . ASN A 1 88 ? -4.628 -5.014 12.448 1.00 84.44 88 ASN A CA 1
ATOM 679 C C . ASN A 1 88 ? -5.876 -4.352 13.064 1.00 84.44 88 ASN A C 1
ATOM 681 O O . ASN A 1 88 ? -6.874 -5.030 13.259 1.00 84.44 88 ASN A O 1
ATOM 685 N N . GLU A 1 89 ? -5.880 -3.048 13.352 1.00 94.19 89 GLU A N 1
ATOM 686 C CA . GLU A 1 89 ? -7.123 -2.331 13.697 1.00 94.19 89 GLU A CA 1
ATOM 687 C C . GLU A 1 89 ? -8.017 -2.039 12.475 1.00 94.19 89 GLU A C 1
ATOM 689 O O . GLU A 1 89 ? -9.197 -1.731 12.648 1.00 94.19 89 GLU A O 1
ATOM 694 N N . TYR A 1 90 ? -7.471 -2.139 11.258 1.00 95.69 90 TYR A N 1
ATOM 695 C CA . TYR A 1 90 ? -8.153 -1.812 10.004 1.00 95.69 90 TYR A CA 1
ATOM 696 C C . TYR A 1 90 ? -8.000 -2.940 8.976 1.00 95.69 90 TYR A C 1
ATOM 698 O O . TYR A 1 90 ? -6.904 -3.498 8.859 1.00 95.69 90 TYR A O 1
ATOM 706 N N . LEU A 1 91 ? -9.077 -3.243 8.238 1.00 87.31 91 LEU A N 1
ATOM 707 C CA . LEU A 1 91 ? -9.104 -4.173 7.094 1.00 87.31 91 LEU A CA 1
ATOM 708 C C . LEU A 1 91 ? -9.362 -3.465 5.768 1.00 87.31 91 LEU A C 1
ATOM 710 O O . LEU A 1 91 ? -10.282 -2.620 5.744 1.00 87.31 91 LEU A O 1
#

Sequence (91 aa):
VTLSSGENWHHCVLWSLKQQLNGLENLALIPGTSGAAPIQNIGAYGVEISSKISIVRAINLKTGELIDFSKDDCLFSYRDSFFKKKNNEYL

pLDDT: mean 97.19, std 2.56, range [83.38, 98.62]

Nearest PDB structures (foldseek):
  4jay-assembly1_A  TM=9.952E-01  e=3.794E-10  Pseudomonas aeruginosa PAO1
  2q85-assembly1_A  TM=9.700E-01  e=8.399E-10  Escherichia coli
  3i99-assembly1_A  TM=9.784E-01  e=1.629E-09  Vibrio cholerae O1 biovar El Tor str. N16961
  1uxy-assembly1_A  TM=9.745E-01  e=3.374E-09  Escherichia coli
  5jzx-assembly3_E  TM=9.906E-01  e=3.477E-07  Mycobacterium tuberculosis H37Rv

Solvent-accessible surface area (backbone atoms only — not comparable to full-atom values): 5280 Å² total; per-residue (Å²): 140,88,79,60,50,84,41,50,32,34,59,50,38,55,49,32,51,76,70,72,48,82,88,45,71,58,52,51,78,46,82,60,30,51,49,54,37,60,35,37,25,43,64,31,89,95,44,47,50,68,82,74,50,62,66,51,75,31,31,33,69,88,79,69,45,79,44,80,33,45,51,75,69,36,52,67,47,93,64,27,20,42,60,52,77,47,68,78,45,59,87

Mean predicted aligned error: 2.22 Å